Protein AF-A0AAV7T1D0-F1 (afdb_monomer_lite)

Organism: Pleurodeles waltl (NCBI:txid8319)

Structure (mmCIF, N/CA/C/O backbone):
data_AF-A0AAV7T1D0-F1
#
_entry.id   AF-A0AAV7T1D0-F1
#
loop_
_atom_site.group_PDB
_atom_site.id
_atom_site.type_symbol
_atom_site.label_atom_id
_atom_site.label_alt_id
_atom_site.label_comp_id
_atom_site.label_asym_id
_atom_site.label_entity_id
_atom_site.label_seq_id
_atom_site.pdbx_PDB_ins_code
_atom_site.Cartn_x
_atom_site.Cartn_y
_atom_site.Cartn_z
_atom_site.occupancy
_atom_site.B_iso_or_equiv
_atom_site.auth_seq_id
_atom_site.auth_comp_id
_atom_site.auth_asym_id
_atom_site.auth_atom_id
_atom_site.pdbx_PDB_model_num
ATOM 1 N N . MET A 1 1 ? 41.794 0.187 -70.594 1.00 37.41 1 MET A N 1
ATOM 2 C CA . MET A 1 1 ? 41.385 1.174 -69.568 1.00 37.41 1 MET A CA 1
ATOM 3 C C . MET A 1 1 ? 40.068 0.712 -68.962 1.00 37.41 1 MET A C 1
ATOM 5 O O . MET A 1 1 ? 39.037 0.861 -69.602 1.00 37.41 1 MET A O 1
ATOM 9 N N . VAL A 1 2 ? 40.103 0.079 -67.789 1.00 36.16 2 VAL A N 1
ATOM 10 C CA . VAL A 1 2 ? 38.896 -0.367 -67.070 1.00 36.16 2 VAL A CA 1
ATOM 11 C C . VAL A 1 2 ? 38.499 0.753 -66.107 1.00 36.16 2 VAL A C 1
ATOM 13 O O . VAL A 1 2 ? 39.320 1.167 -65.293 1.00 36.16 2 VAL A O 1
ATOM 16 N N . ARG A 1 3 ? 37.282 1.295 -66.237 1.00 47.41 3 ARG A N 1
ATOM 17 C CA . ARG A 1 3 ? 36.719 2.261 -65.279 1.00 47.41 3 ARG A CA 1
ATOM 18 C C . ARG A 1 3 ? 36.161 1.488 -64.082 1.00 47.41 3 ARG A C 1
ATOM 20 O O . ARG A 1 3 ? 35.289 0.644 -64.270 1.00 47.41 3 ARG A O 1
ATOM 27 N N . SER A 1 4 ? 36.654 1.775 -62.880 1.00 44.31 4 SER A N 1
ATOM 28 C CA . SER A 1 4 ? 36.105 1.233 -61.631 1.00 44.31 4 SER A CA 1
ATOM 29 C C . SER A 1 4 ? 34.668 1.735 -61.402 1.00 44.31 4 SER A C 1
ATOM 31 O O . SER A 1 4 ? 34.404 2.912 -61.670 1.00 44.31 4 SER A O 1
ATOM 33 N N . PRO A 1 5 ? 33.727 0.907 -60.909 1.00 47.69 5 PRO A N 1
ATOM 34 C CA . PRO A 1 5 ? 32.353 1.340 -60.667 1.00 47.69 5 PRO A CA 1
ATOM 35 C C . PRO A 1 5 ? 32.260 2.156 -59.365 1.00 47.69 5 PRO A C 1
ATOM 37 O O . PRO A 1 5 ? 32.618 1.663 -58.302 1.00 47.69 5 PRO A O 1
ATOM 40 N N . GLN A 1 6 ? 31.722 3.378 -59.433 1.00 52.16 6 GLN A N 1
ATOM 41 C CA . GLN A 1 6 ? 31.506 4.304 -58.302 1.00 52.16 6 GLN A CA 1
ATOM 42 C C . GLN A 1 6 ? 30.287 3.952 -57.408 1.00 52.16 6 GLN A C 1
ATOM 44 O O . GLN A 1 6 ? 29.689 4.828 -56.794 1.00 52.16 6 GLN A O 1
ATOM 49 N N . TRP A 1 7 ? 29.858 2.689 -57.340 1.00 48.19 7 TRP A N 1
ATOM 50 C CA . TRP A 1 7 ? 28.542 2.339 -56.771 1.00 48.19 7 TRP A CA 1
ATOM 51 C C . TRP A 1 7 ? 28.534 1.960 -55.284 1.00 48.19 7 TRP A C 1
ATOM 53 O O . TRP A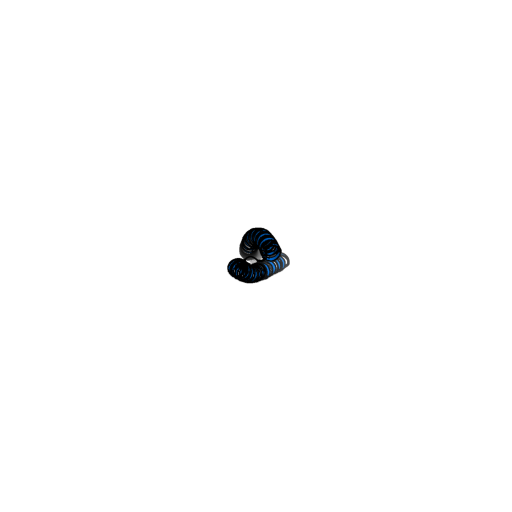 1 7 ? 27.467 1.710 -54.729 1.00 48.19 7 TRP A O 1
ATOM 63 N N . THR A 1 8 ? 29.680 1.921 -54.607 1.00 49.50 8 THR A N 1
ATOM 64 C CA . THR A 1 8 ? 29.750 1.422 -53.222 1.00 49.50 8 THR A CA 1
ATOM 65 C C . THR A 1 8 ? 29.532 2.485 -52.146 1.00 49.50 8 THR A C 1
ATOM 67 O O . THR A 1 8 ? 29.122 2.132 -51.046 1.00 49.50 8 THR A O 1
ATOM 70 N N . GLU A 1 9 ? 29.710 3.776 -52.432 1.00 48.25 9 GLU A N 1
ATOM 71 C CA . GLU A 1 9 ? 29.563 4.826 -51.403 1.00 48.25 9 GLU A CA 1
ATOM 72 C C . GLU A 1 9 ? 28.093 5.134 -51.059 1.00 48.25 9 GLU A C 1
ATOM 74 O O . GLU A 1 9 ? 27.766 5.427 -49.912 1.00 48.25 9 GLU A O 1
ATOM 79 N N . GLY A 1 10 ? 27.170 4.990 -52.019 1.00 46.66 10 GLY A N 1
ATOM 80 C CA . GLY A 1 10 ? 25.743 5.273 -51.809 1.00 46.66 10 GLY A CA 1
ATOM 81 C C . GLY A 1 10 ? 24.951 4.166 -51.101 1.00 46.66 10 GLY A C 1
ATOM 82 O O . GLY A 1 10 ? 23.872 4.433 -50.572 1.00 46.66 10 GLY A O 1
ATOM 83 N N . LEU A 1 11 ? 25.458 2.928 -51.088 1.00 47.62 11 LEU A N 1
ATOM 84 C CA . LEU A 1 11 ? 24.805 1.797 -50.416 1.00 47.62 11 LEU A CA 1
ATOM 85 C C . LEU A 1 11 ? 25.158 1.733 -48.926 1.00 47.62 11 LEU A C 1
ATOM 87 O O . LEU A 1 11 ? 24.262 1.516 -48.118 1.00 47.62 11 LEU A O 1
ATOM 91 N N . VAL A 1 12 ? 26.416 2.005 -48.564 1.00 50.50 12 VAL A N 1
ATOM 92 C CA . VAL A 1 12 ? 26.895 1.961 -47.169 1.00 50.50 12 VAL A CA 1
ATOM 93 C C . VAL A 1 12 ? 26.222 3.036 -46.301 1.00 50.50 12 VAL A C 1
ATOM 95 O O . VAL A 1 12 ? 25.854 2.767 -45.162 1.00 50.50 12 VAL A O 1
ATOM 98 N N . GLY A 1 13 ? 25.968 4.231 -46.850 1.00 51.62 13 GLY A N 1
ATOM 99 C CA . GLY A 1 13 ? 25.231 5.286 -46.135 1.00 51.62 13 GLY A CA 1
ATOM 100 C C . GLY A 1 13 ? 23.720 5.037 -46.013 1.00 51.62 13 GLY A C 1
ATOM 101 O O . GLY A 1 13 ? 23.082 5.554 -45.103 1.00 51.62 13 GLY A O 1
ATOM 102 N N . ARG A 1 14 ? 23.121 4.234 -46.906 1.00 52.34 14 ARG A N 1
ATOM 103 C CA . ARG A 1 14 ? 21.691 3.870 -46.828 1.00 52.34 14 ARG A CA 1
ATOM 104 C C . ARG A 1 14 ? 21.441 2.720 -45.858 1.00 52.34 14 ARG A C 1
ATOM 106 O O . ARG A 1 14 ? 20.404 2.721 -45.203 1.00 52.34 14 ARG A O 1
ATOM 113 N N . THR A 1 15 ? 22.370 1.770 -45.752 1.00 55.47 15 THR A N 1
ATOM 114 C CA . THR A 1 15 ? 22.299 0.706 -44.743 1.00 55.47 15 THR A CA 1
ATOM 115 C C . THR A 1 15 ? 22.536 1.260 -43.344 1.00 55.47 15 THR A C 1
ATOM 117 O O . THR A 1 15 ? 21.764 0.916 -42.461 1.00 55.47 15 THR A O 1
ATOM 120 N N . SER A 1 16 ? 23.476 2.198 -43.148 1.00 60.91 16 SER A N 1
ATOM 121 C CA . SER A 1 16 ? 23.695 2.796 -41.819 1.00 60.91 16 SER A CA 1
ATOM 122 C C . SER A 1 16 ? 22.491 3.613 -41.337 1.00 60.91 16 SER A C 1
ATOM 124 O O . SER A 1 16 ? 22.097 3.500 -40.186 1.00 60.91 16 SER A O 1
ATOM 126 N N . LEU A 1 17 ? 21.844 4.388 -42.219 1.00 64.12 17 LEU A N 1
ATOM 127 C CA . LEU A 1 17 ? 20.633 5.143 -41.868 1.00 64.12 17 LEU A CA 1
ATOM 128 C C . LEU A 1 17 ? 19.433 4.232 -41.570 1.00 64.12 17 LEU A C 1
ATOM 130 O O . LEU A 1 17 ? 18.608 4.558 -40.717 1.00 64.12 17 LEU A O 1
ATOM 134 N N . ALA A 1 18 ? 19.317 3.102 -42.273 1.00 70.38 18 ALA A N 1
ATOM 135 C CA . ALA A 1 18 ? 18.280 2.110 -42.005 1.00 70.38 18 ALA A CA 1
ATOM 136 C C . ALA A 1 18 ? 18.543 1.359 -40.689 1.00 70.38 18 ALA A C 1
ATOM 138 O O . ALA A 1 18 ? 17.616 1.158 -39.910 1.00 70.38 18 ALA A O 1
ATOM 139 N N . GLU A 1 19 ? 19.794 0.992 -40.414 1.00 71.38 19 GLU A N 1
ATOM 140 C CA . GLU A 1 19 ? 20.221 0.377 -39.154 1.00 71.38 19 GLU A CA 1
ATOM 141 C C . GLU A 1 19 ? 20.019 1.334 -37.970 1.00 71.38 19 GLU A C 1
ATOM 143 O O . GLU A 1 19 ? 19.447 0.930 -36.959 1.00 71.38 19 GLU A O 1
ATOM 148 N N . ASP A 1 20 ? 20.356 2.618 -38.122 1.00 70.25 20 ASP A N 1
ATOM 149 C CA . ASP A 1 20 ? 20.098 3.659 -37.120 1.00 70.25 20 ASP A CA 1
ATOM 150 C C . ASP A 1 20 ? 18.596 3.837 -36.850 1.00 70.25 20 ASP A C 1
ATOM 152 O O . ASP A 1 20 ? 18.177 3.974 -35.699 1.00 70.25 20 ASP A O 1
ATOM 156 N N . ALA A 1 21 ? 17.758 3.815 -37.893 1.00 74.62 21 ALA A N 1
ATOM 157 C CA . ALA A 1 21 ? 16.306 3.906 -37.745 1.00 74.62 21 ALA A CA 1
ATOM 158 C C . ALA A 1 21 ? 15.718 2.675 -37.030 1.00 74.62 21 ALA A C 1
ATOM 160 O O . ALA A 1 21 ? 14.844 2.820 -36.175 1.00 74.62 21 ALA A O 1
ATOM 161 N N . VAL A 1 22 ? 16.220 1.474 -37.333 1.00 77.19 22 VAL A N 1
ATOM 162 C CA . VAL A 1 22 ? 15.814 0.223 -36.669 1.00 77.19 22 VAL A CA 1
ATOM 163 C C . VAL A 1 22 ? 16.259 0.203 -35.204 1.00 77.19 22 VAL A C 1
ATOM 165 O O . VAL A 1 22 ? 15.496 -0.216 -34.332 1.00 77.19 22 VAL A O 1
ATOM 168 N N . MET A 1 23 ? 17.468 0.686 -34.909 1.00 75.56 23 MET A N 1
ATOM 169 C CA . MET A 1 23 ? 17.971 0.788 -33.538 1.00 75.56 23 MET A CA 1
ATOM 170 C C . MET A 1 23 ? 17.150 1.783 -32.715 1.00 75.56 23 MET A C 1
ATOM 172 O O . MET A 1 23 ? 16.769 1.456 -31.591 1.00 75.56 23 MET A O 1
ATOM 176 N N . ARG A 1 24 ? 16.785 2.936 -33.292 1.00 77.88 24 ARG A N 1
ATOM 177 C CA . ARG A 1 24 ? 15.884 3.909 -32.651 1.00 77.88 24 ARG A CA 1
ATOM 178 C C . ARG A 1 24 ? 14.501 3.326 -32.369 1.00 77.88 24 ARG A C 1
ATOM 180 O O . ARG A 1 24 ? 14.059 3.387 -31.230 1.00 77.88 24 ARG A O 1
ATOM 187 N N . ASP A 1 25 ? 13.868 2.670 -33.343 1.00 84.75 25 ASP A N 1
ATOM 188 C CA . ASP A 1 25 ? 12.551 2.035 -33.149 1.00 84.75 25 ASP A CA 1
ATOM 189 C C . ASP A 1 25 ? 12.588 0.935 -32.067 1.00 84.75 25 ASP A C 1
ATOM 191 O O . ASP A 1 25 ? 11.671 0.789 -31.257 1.00 84.75 25 ASP A O 1
ATOM 195 N N . SER A 1 26 ? 13.686 0.177 -31.995 1.00 85.94 26 SER A N 1
ATOM 196 C CA . SER A 1 26 ? 13.914 -0.809 -30.931 1.00 85.94 26 SER A CA 1
ATOM 197 C C . SER A 1 26 ? 14.058 -0.157 -29.548 1.00 85.94 26 SER A C 1
ATOM 199 O O . SER A 1 26 ? 13.509 -0.670 -28.567 1.00 85.94 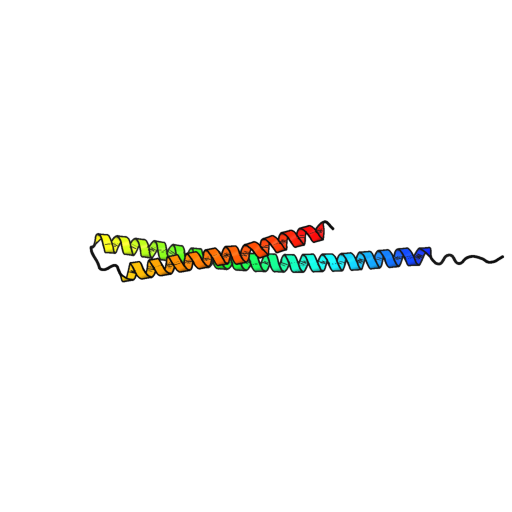26 SER A O 1
ATOM 201 N N . VAL A 1 27 ? 14.784 0.959 -29.446 1.00 86.12 27 VAL A N 1
ATOM 202 C CA . VAL A 1 27 ? 14.935 1.719 -28.196 1.00 86.12 27 VAL A CA 1
ATOM 203 C C . VAL A 1 27 ? 13.600 2.329 -27.764 1.00 86.12 27 VAL A C 1
ATOM 205 O O . VAL A 1 27 ? 13.187 2.115 -26.624 1.00 86.12 27 VAL A O 1
ATOM 208 N N . ASP A 1 28 ? 12.876 2.979 -28.675 1.00 88.25 28 ASP A N 1
ATOM 209 C CA . ASP A 1 28 ? 11.577 3.605 -28.403 1.00 88.25 28 ASP A CA 1
ATOM 210 C C . ASP A 1 28 ? 10.559 2.585 -27.877 1.00 88.25 28 ASP A C 1
ATOM 212 O O . ASP A 1 28 ? 9.875 2.826 -26.878 1.00 88.25 28 ASP A O 1
ATOM 216 N N . LYS A 1 29 ? 10.519 1.385 -28.470 1.00 91.00 29 LYS A N 1
ATOM 217 C CA . LYS A 1 29 ? 9.678 0.281 -27.981 1.00 91.00 29 LYS A CA 1
ATOM 218 C C . LYS A 1 29 ? 10.042 -0.147 -26.562 1.00 91.00 29 LYS A C 1
ATOM 220 O O . LYS A 1 29 ? 9.149 -0.353 -25.739 1.00 91.00 29 LYS A O 1
ATOM 225 N N . LYS A 1 30 ? 11.335 -0.281 -26.249 1.00 89.06 30 LYS A N 1
ATOM 226 C CA . LYS A 1 30 ? 11.793 -0.661 -24.899 1.00 89.06 30 LYS A CA 1
ATOM 227 C C . LYS A 1 30 ? 11.451 0.407 -23.867 1.00 89.06 30 LYS A C 1
ATOM 229 O O . LYS A 1 30 ? 11.008 0.067 -22.771 1.00 89.06 30 LYS A O 1
ATOM 234 N N . VAL A 1 31 ? 11.622 1.680 -24.219 1.00 89.94 31 VAL A N 1
ATOM 235 C CA . VAL A 1 31 ? 11.249 2.810 -23.362 1.00 89.94 31 VAL A CA 1
ATOM 236 C C . VAL A 1 31 ? 9.745 2.804 -23.108 1.00 89.94 31 VAL A C 1
ATOM 238 O O . VAL A 1 31 ? 9.340 2.877 -21.950 1.00 89.94 31 VAL A O 1
ATOM 241 N N . ASN A 1 32 ? 8.923 2.629 -24.146 1.00 92.31 32 ASN A N 1
ATOM 242 C CA . ASN A 1 32 ? 7.469 2.627 -23.997 1.00 92.31 32 ASN A CA 1
ATOM 243 C C . ASN A 1 32 ? 6.977 1.485 -23.091 1.00 92.31 32 ASN A C 1
ATOM 245 O O . ASN A 1 32 ? 6.219 1.725 -22.156 1.00 92.31 32 ASN A O 1
ATOM 249 N N . VAL A 1 33 ? 7.483 0.259 -23.281 1.00 91.75 33 VAL A N 1
ATOM 250 C CA . VAL A 1 33 ? 7.142 -0.886 -22.412 1.00 91.75 33 VAL A CA 1
ATOM 251 C C . VAL A 1 33 ? 7.540 -0.628 -20.954 1.00 91.75 33 VAL A C 1
ATOM 253 O O . VAL A 1 33 ? 6.813 -0.992 -20.028 1.00 91.75 33 VAL A O 1
ATOM 256 N N . SER A 1 34 ? 8.698 -0.011 -20.725 1.00 90.44 34 SER A N 1
ATOM 257 C CA . SER A 1 34 ? 9.157 0.333 -19.378 1.00 90.44 34 SER A CA 1
ATOM 258 C C . SER A 1 34 ? 8.308 1.437 -18.738 1.00 90.44 34 SER A C 1
ATOM 260 O O . SER A 1 34 ? 7.986 1.348 -17.553 1.00 90.44 34 SER A O 1
ATOM 262 N N . LEU A 1 35 ? 7.877 2.438 -19.508 1.00 89.75 35 LEU A N 1
ATOM 263 C CA . LEU A 1 35 ? 6.961 3.473 -19.027 1.00 89.75 35 LEU A CA 1
ATOM 264 C C . LEU A 1 35 ? 5.587 2.894 -18.682 1.00 89.75 35 LEU A C 1
ATOM 266 O O . LEU A 1 35 ? 5.087 3.158 -17.593 1.00 89.75 35 LEU A O 1
ATOM 270 N N . GLU A 1 36 ? 5.004 2.055 -19.541 1.00 92.81 36 GLU A N 1
ATOM 271 C CA . GLU A 1 36 ? 3.716 1.396 -19.278 1.00 92.81 36 GLU A CA 1
ATOM 272 C C . GLU A 1 36 ? 3.745 0.577 -17.980 1.00 92.81 36 GLU A C 1
ATOM 274 O O . GLU A 1 36 ? 2.834 0.674 -17.156 1.00 92.81 36 GLU A O 1
ATOM 279 N N . LYS A 1 37 ? 4.825 -0.181 -17.749 1.00 91.19 37 LYS A N 1
ATOM 280 C CA . LYS A 1 37 ? 5.026 -0.928 -16.497 1.00 91.19 37 LYS A CA 1
ATOM 281 C C . LYS A 1 37 ? 5.154 -0.010 -15.284 1.00 91.19 37 LYS A C 1
ATOM 283 O O . LYS A 1 37 ? 4.598 -0.322 -14.232 1.00 91.19 37 LYS A O 1
ATOM 288 N N . SER A 1 3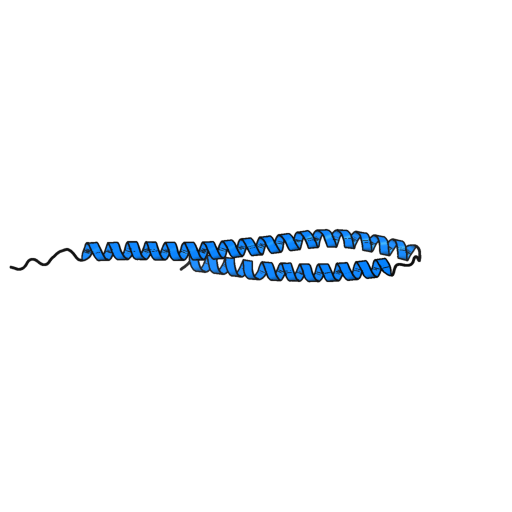8 ? 5.862 1.111 -15.432 1.00 90.69 38 SER A N 1
ATOM 289 C CA . SER A 1 38 ? 5.995 2.112 -14.373 1.00 90.69 38 SER A CA 1
ATOM 290 C C . SER A 1 38 ? 4.632 2.712 -14.014 1.00 90.69 38 SER A C 1
ATOM 292 O O . SER A 1 38 ? 4.218 2.641 -12.859 1.00 90.69 38 SER A O 1
ATOM 294 N N . TYR A 1 39 ? 3.866 3.165 -15.012 1.00 91.62 39 TYR A N 1
ATOM 295 C CA . TYR A 1 39 ? 2.511 3.687 -14.822 1.00 91.62 39 TYR A CA 1
ATOM 296 C C . TYR A 1 39 ? 1.571 2.675 -14.163 1.00 91.62 39 TYR A C 1
ATOM 298 O O . TYR A 1 39 ? 0.856 3.026 -13.224 1.00 91.62 39 TYR A O 1
ATOM 306 N N . ALA A 1 40 ? 1.580 1.421 -14.621 1.00 91.75 40 ALA A N 1
ATOM 307 C CA . ALA A 1 40 ? 0.743 0.372 -14.049 1.00 91.75 40 ALA A CA 1
ATOM 308 C C . ALA A 1 40 ? 1.066 0.130 -12.565 1.00 91.75 40 ALA A C 1
ATOM 310 O O . ALA A 1 40 ? 0.153 0.069 -11.739 1.00 91.75 40 ALA A O 1
ATOM 311 N N . GLY A 1 41 ? 2.352 0.045 -12.211 1.00 89.75 41 GLY A N 1
ATOM 312 C CA . GLY A 1 41 ? 2.774 -0.137 -10.823 1.00 89.75 41 GLY A CA 1
ATOM 313 C C . GLY A 1 41 ? 2.437 1.067 -9.937 1.00 89.75 41 GLY A C 1
ATOM 314 O O . GLY A 1 41 ? 1.871 0.890 -8.859 1.00 89.75 41 GLY A O 1
ATOM 315 N N . THR A 1 42 ? 2.661 2.298 -10.412 1.00 91.81 42 THR A N 1
ATOM 316 C CA . THR A 1 42 ? 2.273 3.517 -9.680 1.00 91.81 42 THR A CA 1
ATOM 317 C C . THR A 1 42 ? 0.761 3.603 -9.467 1.00 91.81 42 THR A C 1
ATOM 319 O O . THR A 1 42 ? 0.311 3.963 -8.381 1.00 91.81 42 THR A O 1
ATOM 322 N N . HIS A 1 43 ? -0.045 3.237 -10.465 1.00 93.25 43 HIS A N 1
ATOM 323 C CA . HIS A 1 43 ? -1.501 3.233 -10.334 1.00 93.25 43 HIS A CA 1
ATOM 324 C C . HIS A 1 43 ? -1.990 2.193 -9.311 1.00 93.25 43 HIS A C 1
ATOM 326 O O . HIS A 1 43 ? -2.889 2.476 -8.517 1.00 93.25 43 HIS A O 1
ATOM 332 N N . LEU A 1 44 ? -1.387 0.999 -9.289 1.00 90.75 44 LEU A N 1
ATOM 333 C CA . LEU A 1 44 ? -1.681 -0.021 -8.276 1.00 90.75 44 LEU A CA 1
ATOM 334 C C . LEU A 1 44 ? -1.308 0.455 -6.866 1.00 90.75 44 LEU A C 1
ATOM 336 O O . LEU A 1 44 ? -2.122 0.322 -5.952 1.00 90.75 44 LEU A O 1
ATOM 340 N N . ALA A 1 45 ? -0.134 1.073 -6.705 1.00 90.31 45 ALA A N 1
ATOM 341 C CA . ALA A 1 45 ? 0.300 1.649 -5.434 1.00 90.31 45 ALA A CA 1
ATOM 342 C C . ALA A 1 45 ? -0.649 2.759 -4.953 1.00 90.31 45 ALA A C 1
ATOM 344 O O . ALA A 1 45 ? -1.043 2.775 -3.787 1.00 90.31 45 ALA A O 1
ATOM 345 N N . LEU A 1 46 ? -1.089 3.643 -5.856 1.00 92.25 46 LEU A N 1
ATOM 346 C CA . LEU A 1 46 ? -2.065 4.688 -5.544 1.00 92.25 46 LEU A CA 1
ATOM 347 C C . LEU A 1 46 ? -3.395 4.089 -5.073 1.00 92.25 46 LEU A C 1
ATOM 349 O O . LEU A 1 46 ? -3.953 4.528 -4.069 1.00 92.25 46 LEU A O 1
ATOM 353 N N . ARG A 1 47 ? -3.898 3.066 -5.771 1.00 93.81 47 ARG A N 1
ATOM 354 C CA . ARG A 1 47 ? -5.147 2.393 -5.403 1.00 93.81 47 ARG A CA 1
ATOM 355 C C . ARG A 1 47 ? -5.054 1.746 -4.020 1.00 93.81 47 ARG A C 1
ATOM 357 O O . ARG A 1 47 ? -5.971 1.916 -3.219 1.00 93.81 47 ARG A O 1
ATOM 364 N N . ALA A 1 48 ? -3.957 1.047 -3.731 1.00 90.25 48 ALA A N 1
ATOM 365 C CA . ALA A 1 48 ? -3.706 0.473 -2.412 1.00 90.25 48 ALA A CA 1
ATOM 366 C C . ALA A 1 48 ? -3.641 1.570 -1.331 1.00 90.25 48 ALA A C 1
ATOM 368 O O . ALA A 1 48 ? -4.319 1.462 -0.312 1.00 90.25 48 ALA A O 1
ATOM 369 N N . GLY A 1 49 ? -2.950 2.686 -1.591 1.00 90.25 49 GLY A N 1
ATOM 370 C CA . GLY A 1 49 ? -2.904 3.834 -0.679 1.00 90.25 49 GLY A CA 1
ATOM 371 C C . GLY A 1 49 ? -4.277 4.462 -0.390 1.00 90.25 49 GLY A C 1
ATOM 372 O O . GLY A 1 49 ? -4.567 4.814 0.757 1.00 90.25 49 GLY A O 1
ATOM 373 N N . ILE A 1 50 ? -5.160 4.555 -1.392 1.00 92.81 50 ILE A N 1
ATOM 374 C CA . ILE A 1 50 ? -6.539 5.044 -1.210 1.00 92.81 50 ILE A CA 1
ATOM 375 C C . ILE A 1 50 ? -7.326 4.110 -0.284 1.00 92.81 50 ILE A C 1
ATOM 377 O O . ILE A 1 50 ? -7.957 4.583 0.663 1.00 92.81 50 ILE A O 1
ATOM 381 N N . TYR A 1 51 ? -7.264 2.792 -0.512 1.00 88.94 51 TYR A N 1
ATOM 382 C CA . TYR A 1 51 ? -7.917 1.827 0.379 1.00 88.94 51 TYR A CA 1
ATOM 383 C C . TYR A 1 51 ? -7.349 1.891 1.799 1.00 88.94 51 TYR A C 1
ATOM 385 O O . TYR A 1 51 ? -8.121 1.906 2.756 1.00 88.94 51 TYR A O 1
ATOM 393 N N . GLY A 1 52 ? -6.027 2.021 1.945 1.00 90.38 52 GLY A N 1
ATOM 394 C CA . GLY A 1 52 ? -5.387 2.180 3.252 1.00 90.38 52 GLY A CA 1
ATOM 395 C C . GLY A 1 52 ? -5.887 3.417 3.992 1.00 90.38 52 GLY A C 1
ATOM 396 O O . GLY A 1 52 ? -6.199 3.354 5.177 1.00 90.38 52 GLY A O 1
ATOM 397 N N . THR A 1 53 ? -6.067 4.530 3.279 1.00 91.88 53 THR A N 1
ATOM 398 C CA . THR A 1 53 ? -6.601 5.767 3.867 1.00 91.88 53 THR A CA 1
ATOM 399 C C . THR A 1 53 ? -8.031 5.581 4.378 1.00 91.88 53 THR A C 1
ATOM 401 O O . THR A 1 53 ? -8.350 6.019 5.483 1.00 91.88 53 THR A O 1
ATOM 404 N N . TYR A 1 54 ? -8.889 4.906 3.606 1.00 92.25 54 TYR A N 1
ATOM 405 C CA . TYR A 1 54 ? -10.265 4.617 4.017 1.00 92.25 54 TYR A CA 1
ATOM 406 C C . TYR A 1 54 ? -10.313 3.751 5.284 1.00 92.25 54 TYR A C 1
ATOM 408 O O . TYR A 1 54 ? -11.024 4.072 6.237 1.00 92.25 54 TYR A O 1
ATOM 416 N N . VAL A 1 55 ? -9.506 2.689 5.332 1.00 91.75 55 VAL A N 1
ATOM 417 C CA . VAL A 1 55 ? -9.455 1.786 6.490 1.00 91.75 55 VAL A CA 1
ATOM 418 C C . VAL A 1 55 ? -8.900 2.502 7.718 1.00 91.75 55 VAL A C 1
ATOM 420 O O . VAL A 1 55 ? -9.456 2.354 8.799 1.00 91.75 55 VAL A O 1
ATOM 423 N N . ALA A 1 56 ? -7.874 3.344 7.567 1.00 91.19 56 ALA A N 1
ATOM 424 C CA . ALA A 1 56 ? -7.326 4.126 8.674 1.00 91.19 56 ALA A CA 1
ATOM 425 C C . ALA A 1 56 ? -8.360 5.097 9.279 1.00 91.19 56 ALA A C 1
ATOM 427 O O . ALA A 1 56 ? -8.401 5.285 10.496 1.00 91.19 56 ALA A O 1
ATOM 428 N N . GLN A 1 57 ? -9.226 5.695 8.453 1.00 94.12 57 GLN A N 1
ATOM 429 C CA . GLN A 1 57 ? -10.326 6.539 8.936 1.00 94.12 57 GLN A CA 1
ATOM 430 C C . GLN A 1 57 ? -11.395 5.733 9.686 1.00 94.12 57 GLN A C 1
ATOM 432 O O . GLN A 1 57 ? -11.895 6.192 10.719 1.00 94.12 57 GLN A O 1
ATOM 437 N N . SER A 1 58 ? -11.725 4.534 9.194 1.00 91.50 58 SER A N 1
ATOM 438 C CA . SER A 1 58 ? -12.619 3.606 9.897 1.00 91.50 58 SER A CA 1
ATOM 439 C C . SER A 1 58 ? -12.030 3.207 11.251 1.00 91.50 58 SER A C 1
ATOM 441 O O . SER A 1 58 ? -12.678 3.396 12.276 1.00 91.50 58 SER A O 1
ATOM 443 N N . LEU A 1 59 ? -10.758 2.803 11.271 1.00 92.50 59 LEU A N 1
ATOM 444 C CA . LEU A 1 59 ? -10.031 2.411 12.476 1.00 92.50 59 LEU A CA 1
ATOM 445 C C . LEU A 1 59 ? -9.986 3.524 13.524 1.00 92.50 59 LEU A C 1
ATOM 447 O O . LEU A 1 59 ? -10.202 3.278 14.707 1.00 92.50 59 LEU A O 1
ATOM 451 N N . LEU A 1 60 ? -9.768 4.774 13.108 1.00 93.94 60 LEU A N 1
ATOM 452 C CA . LEU A 1 60 ? -9.824 5.914 14.025 1.00 93.94 60 LEU A CA 1
ATOM 453 C C . LEU A 1 60 ? -11.210 6.068 14.672 1.00 93.94 60 LEU A C 1
ATOM 455 O O . LEU A 1 60 ? -11.315 6.505 15.819 1.00 93.94 60 LEU A O 1
ATOM 459 N N . SER A 1 61 ? -12.274 5.749 13.938 1.00 93.62 61 SER A N 1
ATOM 460 C CA . SER A 1 61 ? -13.648 5.820 14.440 1.00 93.62 61 SER A CA 1
ATOM 461 C C . SER A 1 61 ? -13.942 4.671 15.405 1.00 93.62 61 SER A C 1
ATOM 463 O O . SER A 1 61 ? -14.501 4.910 16.477 1.00 93.62 61 SER A O 1
ATOM 465 N N . ASP A 1 62 ? -13.472 3.465 15.088 1.00 91.44 62 ASP A N 1
ATOM 466 C CA . ASP A 1 62 ? -13.621 2.277 15.932 1.00 91.44 62 ASP A CA 1
ATOM 467 C C . ASP A 1 62 ? -12.804 2.389 17.229 1.00 91.44 62 ASP A C 1
ATOM 469 O O . ASP A 1 62 ? -13.310 2.074 18.305 1.00 91.44 62 ASP A O 1
ATOM 473 N N . LEU A 1 63 ? -11.599 2.969 17.184 1.00 90.94 63 LEU A N 1
ATOM 474 C CA . LEU A 1 63 ? -10.803 3.284 18.379 1.00 90.94 63 LEU A CA 1
ATOM 475 C C . LEU A 1 63 ? -11.503 4.293 19.300 1.00 90.94 63 LEU A C 1
ATOM 477 O O . LEU A 1 63 ? -11.472 4.147 20.523 1.00 90.94 63 LEU A O 1
ATOM 481 N N . LYS A 1 64 ? -12.175 5.307 18.738 1.00 92.88 64 LYS A N 1
ATOM 482 C CA . LYS A 1 64 ? -12.992 6.243 19.531 1.00 92.88 64 LYS A CA 1
ATOM 483 C C . LYS A 1 64 ? -14.192 5.539 20.163 1.00 92.88 64 LYS A C 1
ATOM 485 O O . LYS A 1 64 ? -14.520 5.817 21.316 1.00 92.88 64 LYS A O 1
ATOM 490 N N . 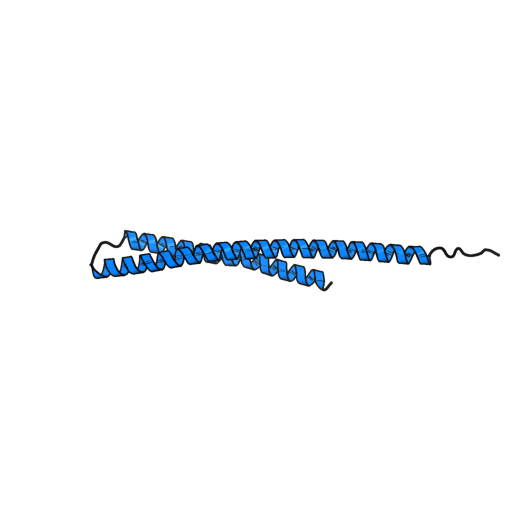ALA A 1 65 ? -14.846 4.637 19.430 1.00 89.38 65 ALA A N 1
ATOM 491 C CA . ALA A 1 65 ? -15.943 3.831 19.959 1.00 89.38 65 ALA A CA 1
ATOM 492 C C . ALA A 1 65 ? -15.467 2.914 21.098 1.00 89.38 65 ALA A C 1
ATOM 494 O O . ALA A 1 65 ? -16.131 2.843 22.132 1.00 89.38 65 ALA A O 1
ATOM 495 N N . LEU A 1 66 ? -14.292 2.294 20.948 1.00 89.75 66 LEU A N 1
ATOM 496 C CA . LEU A 1 66 ? -13.664 1.467 21.974 1.00 89.75 66 LEU A CA 1
ATOM 497 C C . LEU A 1 66 ? -13.358 2.276 23.238 1.00 89.75 66 LEU A C 1
ATOM 499 O O . LEU A 1 66 ? -13.725 1.848 24.329 1.00 89.75 66 LEU A O 1
ATOM 503 N N . ASN A 1 67 ? -12.757 3.461 23.100 1.00 90.88 67 ASN A N 1
ATOM 504 C CA . ASN A 1 67 ? -12.479 4.330 24.244 1.00 90.88 67 ASN A CA 1
ATOM 505 C C . ASN A 1 67 ? -13.765 4.677 25.012 1.00 90.88 67 ASN A C 1
ATOM 507 O O . ASN A 1 67 ? -13.820 4.541 26.229 1.00 90.88 67 ASN A O 1
ATOM 511 N N . ASN A 1 68 ? -14.837 5.026 24.295 1.00 90.88 68 ASN A N 1
ATOM 512 C CA . ASN A 1 68 ? -16.137 5.306 24.909 1.00 90.88 68 ASN A CA 1
ATOM 513 C C . ASN A 1 68 ? -16.765 4.075 25.590 1.00 90.88 68 ASN A C 1
ATOM 515 O O . ASN A 1 68 ? -17.474 4.222 26.586 1.00 90.88 68 ASN A O 1
ATOM 519 N N . ALA A 1 69 ? -16.560 2.873 25.044 1.00 88.75 69 ALA A N 1
ATOM 520 C CA . ALA A 1 69 ? -17.041 1.632 25.646 1.00 88.75 69 ALA A CA 1
ATOM 521 C C . ALA A 1 69 ? -16.284 1.315 26.944 1.00 88.75 69 ALA A C 1
ATOM 523 O O . ALA A 1 69 ? -16.915 0.992 27.950 1.00 88.75 69 ALA A O 1
ATOM 524 N N . LEU A 1 70 ? -14.958 1.489 26.942 1.00 88.31 70 LEU A N 1
ATOM 525 C CA . LEU A 1 70 ? -14.103 1.325 28.119 1.00 88.31 70 LEU A CA 1
ATOM 526 C C . LEU A 1 70 ? -14.455 2.330 29.221 1.00 88.31 70 LEU A C 1
ATOM 528 O O . LEU A 1 70 ? -14.652 1.921 30.365 1.00 88.31 70 LEU A O 1
ATOM 532 N N . ASP A 1 71 ? -14.647 3.607 28.874 1.00 89.88 71 ASP A N 1
ATOM 533 C CA . ASP A 1 71 ? -15.070 4.655 29.817 1.00 89.88 71 ASP A CA 1
ATOM 534 C C . ASP A 1 71 ? -16.396 4.312 30.512 1.00 89.88 71 ASP A C 1
ATOM 536 O O . ASP A 1 71 ? -16.638 4.686 31.660 1.00 89.88 71 ASP A O 1
ATOM 540 N N . ARG A 1 72 ? -17.270 3.572 29.823 1.00 91.50 72 ARG A N 1
ATOM 541 C CA . ARG A 1 72 ? -18.575 3.135 30.333 1.00 91.50 72 ARG A CA 1
ATOM 542 C C . ARG A 1 72 ? -18.560 1.727 30.933 1.00 91.50 72 ARG A C 1
ATOM 544 O O . ARG A 1 72 ? -19.621 1.249 31.326 1.00 91.50 72 ARG A O 1
ATOM 551 N N . SER A 1 73 ? -17.398 1.067 31.005 1.00 84.12 73 SER A N 1
ATOM 552 C CA . SER A 1 73 ? -17.257 -0.341 31.420 1.00 84.12 73 SER A CA 1
ATOM 553 C C . SER A 1 73 ? -18.193 -1.298 30.659 1.00 84.12 73 SER A C 1
ATOM 555 O O . SER A 1 73 ? -18.728 -2.249 31.228 1.00 84.12 73 SER A O 1
ATOM 557 N N . LEU A 1 74 ? -18.422 -1.026 29.372 1.00 84.56 74 LEU A N 1
ATOM 558 C CA . LEU A 1 74 ? -19.205 -1.877 28.476 1.00 84.56 74 LEU A CA 1
ATOM 559 C C . LEU A 1 74 ? -18.324 -2.986 27.884 1.00 84.56 74 LEU A C 1
ATOM 561 O O . LEU A 1 74 ? -17.110 -2.820 27.743 1.00 84.56 74 LEU A O 1
ATOM 565 N N . ASP A 1 75 ? -18.943 -4.105 27.496 1.00 86.56 75 ASP A N 1
ATOM 566 C CA . ASP A 1 75 ? -18.253 -5.144 26.726 1.00 86.56 75 ASP A CA 1
ATOM 567 C C . ASP A 1 75 ? -17.724 -4.554 25.410 1.00 86.56 75 ASP A C 1
ATOM 569 O O . ASP A 1 75 ? -18.446 -3.907 24.649 1.00 86.56 75 ASP A O 1
ATOM 573 N N . SER A 1 76 ? -16.432 -4.754 25.182 1.00 86.81 76 SER A N 1
ATOM 574 C CA . SER A 1 76 ? -15.656 -4.176 24.085 1.00 86.81 76 SER A CA 1
ATOM 575 C C . SER A 1 76 ? -14.929 -5.231 23.251 1.00 86.81 76 SER A C 1
ATOM 577 O O . SER A 1 76 ? -14.213 -4.885 22.312 1.00 86.81 76 SER A O 1
ATOM 579 N N . SER A 1 77 ? -15.140 -6.517 23.547 1.00 86.31 77 SER A N 1
ATOM 580 C CA . SER A 1 77 ? -14.486 -7.642 22.866 1.00 86.31 77 SER A CA 1
ATOM 581 C C . SER A 1 77 ? -14.687 -7.616 21.344 1.00 86.31 77 SER A C 1
ATOM 583 O O . SER A 1 77 ? -13.729 -7.770 20.587 1.00 86.31 77 SER A O 1
ATOM 585 N N . GLY A 1 78 ? -15.908 -7.321 20.884 1.00 85.62 78 GLY A N 1
ATOM 586 C CA . GLY A 1 78 ? -16.220 -7.189 19.457 1.00 85.62 78 GLY A CA 1
ATOM 587 C C . GLY A 1 78 ? -15.529 -6.002 18.775 1.00 85.62 78 GLY A C 1
ATOM 588 O O . GLY A 1 78 ? -15.095 -6.125 17.632 1.00 85.62 78 GLY A O 1
ATOM 589 N N . LEU A 1 79 ? -15.376 -4.871 19.476 1.00 87.31 79 LEU A N 1
ATOM 590 C CA . LEU A 1 79 ? -14.656 -3.703 18.949 1.00 87.31 79 LEU A CA 1
ATOM 591 C C . LEU A 1 79 ? -13.154 -3.975 18.858 1.00 87.31 79 LEU A C 1
ATOM 593 O O . LEU A 1 79 ? -12.536 -3.606 17.864 1.00 87.31 79 LEU A O 1
ATOM 597 N N . MET A 1 80 ? -12.581 -4.654 19.856 1.00 89.38 80 MET A N 1
ATOM 598 C CA . MET A 1 80 ? -11.167 -5.025 19.831 1.00 89.38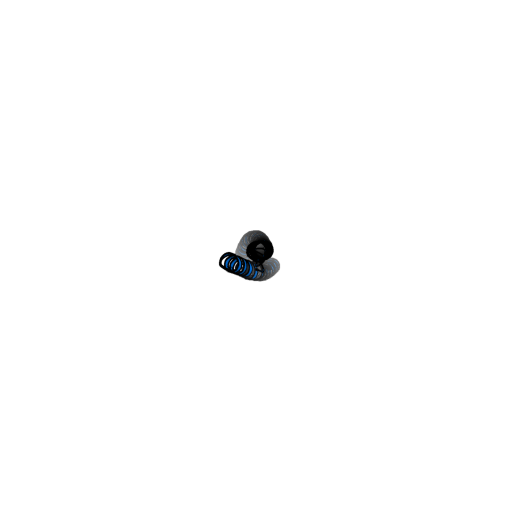 80 MET A CA 1
ATOM 599 C C . MET A 1 80 ? -10.857 -5.971 18.663 1.00 89.38 80 MET A C 1
ATOM 601 O O . MET A 1 80 ? -9.921 -5.717 17.914 1.00 89.38 80 MET A O 1
ATOM 605 N N . SER A 1 81 ? -11.689 -6.994 18.437 1.00 90.94 81 SER A N 1
ATOM 606 C CA . SER A 1 81 ? -11.515 -7.912 17.302 1.00 90.94 81 SER A CA 1
ATOM 607 C C . SER A 1 81 ? -11.615 -7.202 15.943 1.00 90.94 81 SER A C 1
ATOM 609 O O . SER A 1 81 ? -10.842 -7.497 15.031 1.00 90.94 81 SER A O 1
ATOM 611 N N . LEU A 1 82 ? -12.528 -6.231 15.801 1.00 88.94 82 LEU A N 1
ATOM 612 C CA . LEU A 1 82 ? -12.634 -5.420 14.584 1.00 88.94 82 LEU A CA 1
ATOM 613 C C . LEU A 1 82 ? -11.380 -4.559 14.357 1.00 88.94 82 LEU A C 1
ATOM 615 O O . LEU A 1 82 ? -10.891 -4.475 13.231 1.00 88.94 82 LEU A O 1
ATOM 619 N N . ILE A 1 83 ? -10.852 -3.950 15.422 1.00 91.12 83 ILE A N 1
ATOM 620 C CA . ILE A 1 83 ? -9.624 -3.147 15.388 1.00 91.12 83 ILE A CA 1
ATOM 621 C C . ILE A 1 83 ? -8.418 -4.003 14.984 1.00 91.12 83 ILE A C 1
ATOM 623 O O . ILE A 1 83 ? -7.661 -3.594 14.106 1.00 91.12 83 ILE A O 1
ATOM 627 N N . GLU A 1 84 ? -8.254 -5.191 15.571 1.00 92.81 84 GLU A N 1
ATOM 628 C CA . GLU A 1 84 ? -7.181 -6.131 15.214 1.00 92.81 84 GLU A CA 1
ATOM 629 C C . GLU A 1 84 ? -7.225 -6.476 13.723 1.00 92.81 84 GLU A C 1
ATOM 631 O O . GLU A 1 84 ? -6.226 -6.325 13.018 1.00 92.81 84 GLU A O 1
ATOM 636 N N . HIS A 1 85 ? -8.409 -6.824 13.214 1.00 91.75 85 HIS A N 1
ATOM 637 C CA . HIS A 1 85 ? -8.593 -7.144 11.802 1.00 91.75 85 HIS A CA 1
ATOM 638 C C . HIS A 1 85 ? -8.252 -5.967 10.872 1.00 91.75 85 HIS A C 1
ATOM 640 O O . HIS A 1 85 ? -7.618 -6.144 9.831 1.00 91.75 85 HIS A O 1
ATOM 646 N N . GLN A 1 86 ? -8.641 -4.743 11.238 1.00 90.12 86 GLN A N 1
ATOM 647 C CA . GLN A 1 86 ? -8.319 -3.548 10.453 1.00 90.12 86 GLN A CA 1
ATOM 648 C C . GLN A 1 86 ? -6.822 -3.217 10.470 1.00 90.12 86 GLN A C 1
ATOM 650 O O . GLN A 1 86 ? -6.292 -2.760 9.456 1.00 90.12 86 GLN A O 1
ATOM 655 N N . VAL A 1 87 ? -6.134 -3.447 11.592 1.00 93.12 87 VAL A N 1
ATOM 656 C CA . VAL A 1 87 ? -4.679 -3.264 11.699 1.00 93.12 87 VAL A CA 1
ATOM 657 C C . VAL A 1 87 ? -3.938 -4.266 10.814 1.00 93.12 87 VAL A C 1
ATOM 659 O O . VAL A 1 87 ? -3.029 -3.867 10.084 1.00 93.12 87 VAL A O 1
ATOM 662 N N . GLU A 1 88 ? -4.346 -5.536 10.820 1.00 93.81 88 GLU A N 1
ATOM 663 C CA . GLU A 1 88 ? -3.793 -6.553 9.917 1.00 93.81 88 GLU A CA 1
ATOM 664 C C . GLU A 1 88 ? -3.996 -6.158 8.451 1.00 93.81 88 GLU A C 1
ATOM 666 O O . GLU A 1 88 ? -3.039 -6.107 7.678 1.00 93.81 88 GLU A O 1
ATOM 671 N N . PHE A 1 89 ? -5.215 -5.758 8.085 1.00 92.00 89 PHE A N 1
ATOM 672 C CA . PHE A 1 89 ? -5.528 -5.342 6.720 1.00 92.00 89 PHE A CA 1
ATOM 673 C C . PHE A 1 89 ? -4.726 -4.107 6.263 1.00 92.00 89 PHE A C 1
ATOM 675 O O . PHE A 1 89 ? -4.291 -4.031 5.113 1.00 92.00 89 PHE A O 1
ATOM 682 N N . LEU A 1 90 ? -4.472 -3.139 7.153 1.00 90.88 90 LEU A N 1
ATOM 683 C CA . LEU A 1 90 ? -3.600 -1.992 6.863 1.00 90.88 90 LEU A CA 1
ATOM 684 C C . LEU A 1 90 ? -2.141 -2.402 6.630 1.00 90.88 90 LEU A C 1
ATOM 686 O O . LEU A 1 90 ? -1.451 -1.791 5.805 1.00 90.88 90 LEU A O 1
ATOM 690 N N . SER A 1 91 ? -1.671 -3.423 7.346 1.00 92.88 91 SER A N 1
ATOM 691 C CA . SER A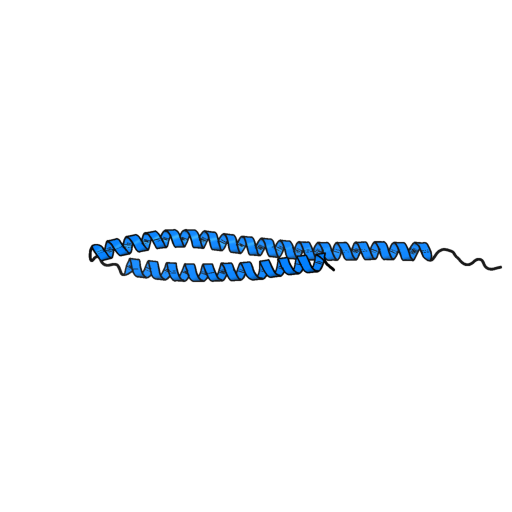 1 91 ? -0.336 -3.991 7.156 1.00 92.88 91 SER A CA 1
ATOM 692 C C . SER A 1 91 ? -0.205 -4.608 5.763 1.00 92.88 91 SER A C 1
ATOM 694 O O . SER A 1 91 ? 0.721 -4.269 5.023 1.00 92.88 91 SER A O 1
ATOM 696 N N . ASP A 1 92 ? -1.187 -5.415 5.356 1.00 93.62 92 ASP A N 1
ATOM 697 C CA . ASP A 1 92 ? -1.229 -6.034 4.027 1.00 93.62 92 ASP A CA 1
ATOM 698 C C . ASP A 1 92 ? -1.248 -4.982 2.911 1.00 93.62 92 ASP A C 1
ATOM 700 O O . ASP A 1 92 ? -0.451 -5.048 1.973 1.00 93.62 92 ASP A O 1
ATOM 704 N N . ILE A 1 93 ? -2.077 -3.941 3.055 1.00 90.81 93 ILE A N 1
ATOM 705 C CA . ILE A 1 93 ? -2.106 -2.810 2.117 1.00 90.81 93 ILE A CA 1
ATOM 706 C C . ILE A 1 93 ? -0.733 -2.140 2.014 1.00 90.81 93 ILE A C 1
ATOM 708 O O . ILE A 1 93 ? -0.290 -1.796 0.916 1.00 90.81 93 ILE A O 1
ATOM 712 N N . SER A 1 94 ? -0.047 -1.944 3.140 1.00 89.38 94 SER A N 1
ATOM 713 C CA . SER A 1 94 ? 1.278 -1.317 3.155 1.00 89.38 94 SER A CA 1
ATOM 714 C C . SER A 1 94 ? 2.302 -2.161 2.389 1.00 89.38 94 SER A C 1
ATOM 716 O O . SER A 1 94 ? 3.094 -1.622 1.611 1.00 89.38 94 SER A O 1
ATOM 718 N N . PHE A 1 95 ? 2.251 -3.488 2.537 1.00 93.00 95 PHE A N 1
ATOM 719 C CA . PHE A 1 95 ? 3.070 -4.404 1.743 1.00 93.00 95 PHE A CA 1
ATOM 720 C C . PHE A 1 95 ? 2.723 -4.363 0.253 1.00 93.00 95 PHE A C 1
ATOM 722 O O . PHE A 1 95 ? 3.635 -4.357 -0.578 1.00 93.00 95 PHE A O 1
ATOM 729 N N . ASP A 1 96 ? 1.442 -4.290 -0.100 1.00 91.38 96 ASP A N 1
ATOM 730 C CA . ASP A 1 96 ? 1.000 -4.191 -1.491 1.00 91.38 96 ASP A CA 1
ATOM 731 C C . ASP A 1 96 ? 1.466 -2.890 -2.154 1.00 91.38 96 ASP A C 1
ATOM 733 O O . ASP A 1 96 ? 1.914 -2.913 -3.304 1.00 91.38 96 ASP A O 1
ATOM 737 N N . VAL A 1 97 ? 1.459 -1.768 -1.425 1.00 89.44 97 VAL A N 1
ATOM 738 C CA . VAL A 1 97 ? 2.020 -0.493 -1.904 1.00 89.44 97 VAL A CA 1
ATOM 739 C C . VAL A 1 97 ? 3.499 -0.652 -2.246 1.00 89.44 97 VAL A C 1
ATOM 741 O O . VAL A 1 97 ? 3.919 -0.267 -3.339 1.00 89.44 97 VAL A O 1
ATOM 744 N N . VAL A 1 98 ? 4.294 -1.248 -1.354 1.00 90.25 98 VAL A N 1
ATOM 745 C CA . VAL A 1 98 ? 5.730 -1.473 -1.596 1.00 90.25 98 VAL A CA 1
ATOM 746 C C . VAL A 1 98 ? 5.938 -2.418 -2.781 1.00 90.25 98 VAL A C 1
ATOM 748 O O . VAL A 1 98 ? 6.745 -2.137 -3.670 1.00 90.25 98 VAL A O 1
ATOM 751 N N . ARG A 1 99 ? 5.168 -3.510 -2.838 1.00 91.81 99 ARG A N 1
ATOM 752 C CA . ARG A 1 99 ? 5.237 -4.516 -3.905 1.00 91.81 99 ARG A CA 1
ATOM 753 C C . ARG A 1 99 ? 4.859 -3.945 -5.271 1.00 91.81 99 ARG A C 1
ATOM 755 O O . ARG A 1 99 ? 5.412 -4.391 -6.271 1.00 91.81 99 ARG A O 1
ATOM 762 N N . ALA A 1 100 ? 3.953 -2.972 -5.325 1.00 88.25 100 ALA A N 1
ATOM 763 C CA . ALA A 1 100 ? 3.585 -2.275 -6.553 1.00 88.25 100 ALA A CA 1
ATOM 764 C C . ALA A 1 100 ? 4.600 -1.183 -6.942 1.00 88.25 100 ALA A C 1
ATOM 766 O O . ALA A 1 100 ? 4.894 -1.008 -8.126 1.00 88.25 100 ALA A O 1
ATOM 767 N N . SER A 1 101 ? 5.168 -0.480 -5.958 1.00 86.31 101 SER A N 1
ATOM 768 C CA . SER A 1 101 ? 6.063 0.663 -6.184 1.00 86.31 101 SER A CA 1
ATOM 769 C C . SER A 1 101 ? 7.471 0.240 -6.612 1.00 86.31 101 SER A C 1
ATOM 771 O O . SER A 1 101 ? 8.017 0.811 -7.554 1.00 86.31 101 SER A O 1
ATOM 773 N N . ALA A 1 102 ? 8.050 -0.797 -5.997 1.00 89.44 102 ALA A N 1
ATOM 774 C CA . ALA A 1 102 ? 9.425 -1.208 -6.298 1.00 89.44 102 ALA A CA 1
ATOM 775 C C . ALA A 1 102 ? 9.635 -1.646 -7.770 1.00 89.44 102 ALA A C 1
ATOM 777 O O . ALA A 1 102 ? 10.595 -1.194 -8.402 1.00 89.44 102 ALA A O 1
ATOM 778 N N . PRO A 1 103 ? 8.745 -2.449 -8.391 1.00 89.50 103 PRO A N 1
ATOM 779 C CA . PRO A 1 103 ? 8.834 -2.743 -9.821 1.00 89.50 103 PRO A CA 1
ATOM 780 C C . PRO A 1 103 ? 8.615 -1.511 -10.709 1.00 89.50 103 PRO A C 1
ATOM 782 O O . PRO A 1 103 ? 9.219 -1.426 -11.778 1.00 89.50 103 PRO A O 1
ATOM 785 N N . ALA A 1 104 ? 7.778 -0.556 -10.283 1.00 88.31 104 ALA A N 1
ATOM 786 C CA . ALA A 1 104 ? 7.516 0.672 -11.034 1.00 88.31 104 ALA A CA 1
ATOM 787 C C . ALA A 1 104 ? 8.755 1.573 -11.114 1.00 88.31 104 ALA A C 1
ATOM 789 O O . ALA A 1 104 ? 9.071 2.108 -12.182 1.00 88.31 104 ALA A O 1
ATOM 790 N N . GLU A 1 105 ? 9.481 1.699 -10.002 1.00 89.56 105 GLU A N 1
ATOM 791 C CA . GLU A 1 105 ? 10.767 2.395 -9.935 1.00 89.56 105 GLU A CA 1
ATOM 792 C C . GLU A 1 105 ? 11.824 1.683 -10.784 1.00 89.56 105 GLU A C 1
ATOM 794 O O . GLU A 1 105 ? 12.510 2.324 -11.583 1.00 89.56 105 GLU A O 1
ATOM 799 N N . GLY A 1 106 ? 11.906 0.350 -10.695 1.00 89.69 106 GLY A N 1
ATOM 800 C CA . GLY A 1 106 ? 12.805 -0.448 -11.532 1.00 89.69 106 GLY A CA 1
ATOM 801 C C . GLY A 1 106 ? 12.540 -0.268 -13.031 1.00 89.69 106 GLY A C 1
ATOM 802 O O . GLY A 1 106 ? 13.476 -0.122 -13.821 1.00 89.69 106 GLY A O 1
ATOM 803 N N . ALA A 1 107 ? 11.268 -0.202 -13.430 1.00 88.06 107 ALA A N 1
ATOM 804 C CA . ALA A 1 107 ? 10.879 0.065 -14.810 1.00 88.06 107 ALA A CA 1
ATOM 805 C C . ALA A 1 107 ? 11.275 1.486 -15.257 1.00 88.06 107 ALA A C 1
ATOM 807 O O . ALA A 1 107 ? 11.807 1.657 -16.353 1.00 88.06 107 ALA A O 1
ATOM 808 N N . CYS A 1 108 ? 11.120 2.493 -14.392 1.00 87.38 108 CYS A N 1
ATOM 809 C CA . CYS A 1 108 ? 11.575 3.861 -14.660 1.00 87.38 108 CYS A CA 1
ATOM 810 C C . CYS A 1 108 ? 13.102 3.936 -14.862 1.00 87.38 108 CYS A C 1
ATOM 812 O O . CYS A 1 108 ? 13.579 4.527 -15.835 1.00 87.38 108 CYS A O 1
ATOM 814 N N . VAL A 1 109 ? 13.882 3.270 -14.001 1.00 90.88 109 VAL A N 1
ATOM 815 C CA . VAL A 1 109 ? 15.346 3.181 -14.148 1.00 90.88 109 VAL A CA 1
ATOM 816 C C . VAL A 1 109 ? 15.727 2.506 -15.468 1.00 90.88 109 VAL A C 1
ATOM 818 O O . VAL A 1 109 ? 16.602 3.003 -16.178 1.00 90.88 109 VAL A O 1
ATOM 821 N N . SER A 1 110 ? 15.042 1.420 -15.842 1.00 87.81 110 SER A N 1
ATOM 822 C CA . SER A 1 110 ? 15.273 0.734 -17.117 1.00 87.81 110 SER A CA 1
ATOM 823 C C . SER A 1 110 ? 14.952 1.619 -18.327 1.00 87.81 110 SER A C 1
ATOM 825 O O . SER A 1 110 ? 15.728 1.652 -19.283 1.00 87.81 110 SER A O 1
ATOM 827 N N . ALA A 1 111 ? 13.856 2.386 -18.297 1.00 86.25 111 ALA A N 1
ATOM 828 C CA . ALA A 1 111 ? 13.543 3.357 -19.349 1.00 86.25 111 ALA A CA 1
ATOM 829 C C . ALA A 1 111 ? 14.670 4.390 -19.499 1.00 86.25 111 ALA A C 1
ATOM 831 O O . ALA A 1 111 ? 15.144 4.636 -20.606 1.00 86.25 111 ALA A O 1
ATOM 832 N N . ARG A 1 112 ? 15.165 4.930 -18.377 1.00 88.56 112 ARG A N 1
ATOM 833 C CA . ARG A 1 112 ? 16.262 5.905 -18.374 1.00 88.56 112 ARG A CA 1
ATOM 834 C C . ARG A 1 112 ? 17.557 5.333 -18.948 1.00 88.56 112 ARG A C 1
ATOM 836 O O . ARG A 1 112 ? 18.240 6.036 -19.680 1.00 88.56 112 ARG A O 1
ATOM 843 N N . GLN A 1 113 ? 17.893 4.081 -18.644 1.00 88.31 113 GLN A N 1
ATOM 844 C CA . GLN A 1 113 ? 19.073 3.423 -19.215 1.00 88.31 113 GLN A CA 1
ATOM 845 C C . GLN A 1 113 ? 18.964 3.261 -20.735 1.00 88.31 113 GLN A C 1
ATOM 847 O O . GLN A 1 113 ? 19.942 3.501 -21.432 1.00 88.31 113 GLN A O 1
ATOM 852 N N . ASN A 1 114 ? 17.780 2.914 -21.251 1.00 83.25 114 ASN A N 1
ATOM 853 C CA . ASN A 1 114 ? 17.557 2.788 -22.695 1.00 83.25 114 ASN A CA 1
ATOM 854 C C . ASN A 1 114 ? 17.565 4.140 -23.430 1.00 83.25 114 ASN A C 1
ATOM 856 O O . ASN A 1 114 ? 17.786 4.150 -24.628 1.00 83.25 114 ASN A O 1
ATOM 860 N N . LEU A 1 115 ? 17.336 5.266 -22.744 1.00 77.94 115 LEU A N 1
ATOM 861 C CA . LEU A 1 115 ? 17.400 6.610 -23.342 1.00 77.94 115 LEU A CA 1
ATOM 862 C C . LEU A 1 115 ? 18.824 7.189 -23.420 1.00 77.94 115 LEU A C 1
ATOM 864 O O . LEU A 1 115 ? 19.035 8.189 -24.102 1.00 77.94 115 LEU A O 1
ATOM 868 N N . VAL A 1 116 ? 19.772 6.630 -22.663 1.00 73.88 116 VAL A N 1
ATOM 869 C CA . VAL A 1 116 ? 21.163 7.119 -22.570 1.00 73.88 116 VAL A CA 1
ATOM 870 C C . VAL A 1 116 ? 22.124 6.296 -23.442 1.00 73.88 116 VAL A C 1
ATOM 872 O O . VAL A 1 116 ? 23.222 6.768 -23.737 1.00 73.88 116 VAL A O 1
ATOM 875 N N . LEU A 1 117 ? 21.718 5.087 -23.841 1.00 57.56 117 LEU A N 1
ATOM 876 C CA . LEU A 1 117 ? 22.444 4.176 -24.735 1.00 57.56 117 LEU A CA 1
ATOM 877 C C . LEU A 1 117 ? 21.939 4.306 -26.174 1.00 57.56 117 LEU A C 1
ATOM 879 O O . LEU A 1 117 ? 22.787 4.186 -27.083 1.00 57.56 117 LEU A O 1
#

Foldseek 3Di:
DDDDDPPPPVVVVVVVVVVVVVLVVVLVVLLVVLQVLLVQLQVQLVVLVVVLVVLVVVLVVLVVVLVVCVVVVHDCVVSVVVNVVSVVSSVVSVVSNVVSNVSSVVSVVSSVVSVVD

pLDDT: mean 82.71, std 15.02, range [36.16, 94.12]

Secondary structure (DSSP, 8-state):
-PPPP--SHHHHHHHHHHHHHHHHHHHHHHHHHHHHHHHHHHHHHHHHHHHHHHHHHHHHHHHHHHHHHHHTT---HHHHHHHHHHHHHHHHHHHHHHHHHHHHHHHHHHHHHHHH-

Sequence (117 aa):
MVRSPQWTEGLVGRTSLAEDAVMRDSVDKKVNVSLEKSYAGTHLALRAGIYGTYVAQSLLSDLKALNNALDRSLDSSGLMSLIEHQVEFLSDISFDVVRASAPAEGACVSARQNLVL

Radius of gyration: 29.69 Å; chains: 1; bounding box: 61×15×101 Å